Protein AF-A0A1G9MHM4-F1 (afdb_monomer_lite)

Secondary structure (DSSP, 8-state):
----S-TTSBHHHHS---GGGTTSBGGGGGGGS-TT-HHHHHHHHHHHHHTT--BHHHHHT-BHHHHHTSTTTHHHHHHHHHHHHHHHHH-GGGGG-GGGS-HHHHHHHHHHHHSTTHHHHHHHTT---

Structure (mmCIF, N/CA/C/O backbone):
data_AF-A0A1G9MHM4-F1
#
_entry.id   AF-A0A1G9MHM4-F1
#
loop_
_atom_site.group_PDB
_atom_site.id
_atom_site.type_symbol
_atom_site.label_atom_id
_atom_site.label_alt_id
_atom_site.label_comp_id
_atom_site.label_asym_id
_atom_site.label_entity_id
_atom_site.label_seq_id
_atom_site.pdbx_PDB_ins_code
_atom_site.Cartn_x
_atom_site.Cartn_y
_atom_site.Cartn_z
_atom_site.occupancy
_atom_site.B_iso_or_equiv
_atom_site.auth_seq_id
_atom_site.auth_comp_id
_atom_site.auth_asym_id
_atom_site.auth_atom_id
_atom_site.pdbx_PDB_model_num
ATOM 1 N N . MET A 1 1 ? 14.747 -13.339 -6.467 1.00 54.25 1 MET A N 1
ATOM 2 C CA . MET A 1 1 ? 13.393 -13.536 -7.012 1.00 54.25 1 MET A CA 1
ATOM 3 C C . MET A 1 1 ? 13.362 -12.866 -8.370 1.00 54.25 1 MET A C 1
ATOM 5 O O . MET A 1 1 ? 13.723 -11.698 -8.442 1.00 54.25 1 MET A O 1
ATOM 9 N N . GLU A 1 2 ? 13.060 -13.604 -9.432 1.00 63.28 2 GLU A N 1
ATOM 10 C CA . GLU A 1 2 ? 12.892 -13.027 -10.769 1.00 63.28 2 GLU A CA 1
ATOM 11 C C . GLU A 1 2 ? 11.444 -12.535 -10.890 1.00 63.28 2 GLU A C 1
ATOM 13 O O . GLU A 1 2 ? 10.515 -13.261 -10.532 1.00 63.28 2 GLU A O 1
ATOM 18 N N . ILE A 1 3 ? 11.242 -11.278 -11.291 1.00 72.25 3 ILE A N 1
ATOM 19 C CA . ILE A 1 3 ? 9.901 -10.691 -11.383 1.00 72.25 3 ILE A CA 1
ATOM 20 C C . ILE A 1 3 ? 9.273 -11.142 -12.702 1.00 72.25 3 ILE A C 1
ATOM 22 O O . ILE A 1 3 ? 9.619 -10.624 -13.760 1.00 72.25 3 ILE A O 1
ATOM 26 N N . SER A 1 4 ? 8.347 -12.098 -12.628 1.00 77.19 4 SER A N 1
ATOM 27 C CA . SER A 1 4 ? 7.637 -12.673 -13.783 1.00 77.19 4 SER A CA 1
ATOM 28 C C . SER A 1 4 ? 6.337 -11.945 -14.151 1.00 77.19 4 SER A C 1
ATOM 30 O O . SER A 1 4 ? 5.604 -12.385 -15.034 1.00 77.19 4 SER A O 1
ATOM 32 N N . LEU A 1 5 ? 6.024 -10.847 -13.462 1.00 79.75 5 LEU A N 1
ATOM 33 C CA . LEU A 1 5 ? 4.790 -10.097 -13.668 1.00 79.75 5 LEU A CA 1
ATOM 34 C C . LEU A 1 5 ? 4.828 -9.274 -14.975 1.00 79.75 5 LEU A C 1
ATOM 36 O O . LEU A 1 5 ? 5.895 -8.770 -15.345 1.00 79.75 5 LEU A O 1
ATOM 40 N N . PRO A 1 6 ? 3.680 -9.096 -15.663 1.00 83.88 6 PRO A N 1
ATOM 41 C CA . PRO A 1 6 ? 3.613 -8.341 -16.913 1.00 83.88 6 PRO A CA 1
ATOM 42 C C . PRO A 1 6 ? 4.100 -6.898 -16.748 1.00 83.88 6 PRO A C 1
ATOM 44 O O . PRO A 1 6 ? 3.761 -6.223 -15.777 1.00 83.88 6 PRO A O 1
ATOM 47 N N . HIS A 1 7 ? 4.884 -6.411 -17.714 1.00 87.50 7 HIS A N 1
ATOM 48 C CA . HIS A 1 7 ? 5.577 -5.131 -17.569 1.00 87.50 7 HIS A CA 1
ATOM 49 C C . HIS A 1 7 ? 4.640 -3.919 -17.565 1.00 87.50 7 HIS A C 1
ATOM 51 O O . HIS A 1 7 ? 4.842 -3.005 -16.766 1.00 87.50 7 HIS A O 1
ATOM 57 N N . ASP A 1 8 ? 3.625 -3.957 -18.430 1.00 92.44 8 ASP A N 1
ATOM 58 C CA . ASP A 1 8 ? 2.769 -2.819 -18.789 1.00 92.44 8 ASP A CA 1
ATOM 59 C C . ASP A 1 8 ? 1.327 -2.969 -18.277 1.00 92.44 8 ASP A C 1
ATOM 61 O O . ASP A 1 8 ? 0.422 -2.261 -18.715 1.00 92.44 8 ASP A O 1
ATOM 65 N N . ILE A 1 9 ? 1.093 -3.906 -17.354 1.00 93.88 9 ILE A N 1
ATOM 66 C CA . ILE A 1 9 ? -0.214 -4.100 -16.718 1.00 93.88 9 ILE A CA 1
ATOM 67 C C . ILE A 1 9 ? -0.169 -3.497 -15.308 1.00 93.88 9 ILE A C 1
ATOM 69 O O . ILE A 1 9 ? 0.818 -3.714 -14.597 1.00 93.88 9 ILE A O 1
ATOM 73 N N . PRO A 1 10 ? -1.218 -2.764 -14.884 1.00 96.38 10 PRO A N 1
ATOM 74 C CA . PRO A 1 10 ? -1.317 -2.260 -13.521 1.00 96.38 10 PRO A CA 1
ATOM 75 C C . PRO A 1 10 ? -1.182 -3.367 -12.473 1.00 96.38 10 PRO A C 1
ATOM 77 O O . PRO A 1 10 ? -1.747 -4.459 -12.622 1.00 96.38 10 PRO A O 1
ATOM 80 N N . LEU A 1 11 ? -0.474 -3.073 -11.381 1.00 95.94 11 LEU A N 1
ATOM 81 C CA . LEU A 1 11 ? -0.235 -4.035 -10.305 1.00 95.94 11 LEU A CA 1
ATOM 82 C C . LEU A 1 11 ? -1.527 -4.600 -9.707 1.00 95.94 11 LEU A C 1
ATOM 84 O O . LEU A 1 11 ? -1.535 -5.772 -9.337 1.00 95.94 11 LEU A O 1
ATOM 88 N N . LEU A 1 12 ? -2.618 -3.829 -9.677 1.00 95.06 12 LEU A N 1
ATOM 89 C CA . LEU A 1 12 ? -3.923 -4.269 -9.165 1.00 95.06 12 LEU A CA 1
ATOM 90 C C . LEU A 1 12 ? -4.475 -5.522 -9.849 1.00 95.06 12 LEU A C 1
ATOM 92 O O . LEU A 1 12 ? -5.259 -6.254 -9.251 1.00 95.06 12 LEU A O 1
ATOM 96 N N . VAL A 1 13 ? -4.065 -5.790 -11.093 1.00 93.94 13 VAL A N 1
ATOM 97 C CA . VAL A 1 13 ? -4.494 -6.982 -11.842 1.00 93.94 13 VAL A CA 1
ATOM 98 C C . VAL A 1 13 ? -3.756 -8.230 -11.354 1.00 93.94 13 VAL A C 1
ATOM 100 O O . VAL A 1 13 ? -4.274 -9.339 -11.448 1.00 93.94 13 VAL A O 1
ATOM 103 N N . SER A 1 14 ? -2.541 -8.054 -10.829 1.00 92.50 14 SER A N 1
ATOM 104 C CA . SER A 1 14 ? -1.659 -9.149 -10.412 1.00 92.50 14 SER A CA 1
ATOM 105 C C . SER A 1 14 ? -1.614 -9.353 -8.896 1.00 92.50 14 SER A C 1
ATOM 107 O O . SER A 1 14 ? -1.381 -10.467 -8.433 1.00 92.50 14 SER A O 1
ATOM 109 N N . ILE A 1 15 ? -1.804 -8.286 -8.116 1.00 94.12 15 ILE A N 1
ATOM 110 C CA . ILE A 1 15 ? -1.762 -8.291 -6.651 1.00 94.12 15 ILE A CA 1
ATOM 111 C C . ILE A 1 15 ? -3.017 -7.568 -6.144 1.00 94.12 15 ILE A C 1
ATOM 113 O O . ILE A 1 15 ? -2.992 -6.341 -6.007 1.00 94.12 15 ILE A O 1
ATOM 117 N N . PRO A 1 16 ? -4.112 -8.301 -5.870 1.00 90.62 16 PRO A N 1
ATOM 118 C CA . PRO A 1 16 ? -5.395 -7.709 -5.516 1.00 90.62 16 PRO A CA 1
ATOM 119 C C . PRO A 1 16 ? -5.388 -7.246 -4.054 1.00 90.62 16 PRO A C 1
ATOM 121 O O . PRO A 1 16 ? -5.844 -7.946 -3.149 1.00 90.62 16 PRO A O 1
ATOM 124 N N . VAL A 1 17 ? -4.848 -6.055 -3.799 1.00 96.56 17 VAL A N 1
ATOM 125 C CA . VAL A 1 17 ? -5.017 -5.383 -2.504 1.00 96.56 17 VAL A CA 1
ATOM 126 C C . VAL A 1 17 ? -6.460 -4.885 -2.404 1.00 96.56 17 VAL A C 1
ATOM 128 O O . VAL A 1 17 ? -6.992 -4.315 -3.358 1.00 96.56 17 VAL A O 1
ATOM 131 N N . ALA A 1 18 ? -7.107 -5.099 -1.256 1.00 96.19 18 ALA A N 1
ATOM 132 C CA . ALA A 1 18 ? -8.489 -4.675 -1.060 1.00 96.19 18 ALA A CA 1
ATOM 133 C C . ALA A 1 18 ? -8.639 -3.154 -1.240 1.00 96.19 18 ALA A C 1
ATOM 135 O O . ALA A 1 18 ? -7.815 -2.369 -0.764 1.00 96.19 18 ALA A O 1
ATOM 136 N N . LYS A 1 19 ? -9.730 -2.732 -1.895 1.00 95.88 19 LYS A N 1
ATOM 137 C CA . LYS A 1 19 ? -10.002 -1.314 -2.194 1.00 95.88 19 LYS A CA 1
ATOM 138 C C . LYS A 1 19 ? -10.074 -0.432 -0.947 1.00 95.88 19 LYS A C 1
ATOM 140 O O . LYS A 1 19 ? -9.737 0.744 -1.036 1.00 95.88 19 LYS A O 1
ATOM 145 N N . ALA A 1 20 ? -10.412 -1.012 0.207 1.00 97.25 20 ALA A N 1
ATOM 146 C CA . ALA A 1 20 ? -10.381 -0.336 1.501 1.00 97.25 20 ALA A CA 1
ATOM 147 C C . ALA A 1 20 ? -9.040 0.363 1.777 1.00 97.25 20 ALA A C 1
ATOM 149 O O . ALA A 1 20 ? -9.011 1.431 2.380 1.00 97.25 20 ALA A O 1
ATOM 150 N N . PHE A 1 21 ? -7.933 -0.212 1.294 1.00 97.69 21 PHE A N 1
ATOM 151 C CA . PHE A 1 21 ? -6.588 0.305 1.532 1.00 97.69 21 PHE A CA 1
ATOM 152 C C . PHE A 1 21 ? -6.128 1.336 0.505 1.00 97.69 21 PHE A C 1
ATOM 154 O O . PHE A 1 21 ? -5.105 1.970 0.714 1.00 97.69 21 PHE A O 1
ATOM 161 N N . TYR A 1 22 ? -6.849 1.546 -0.596 1.00 97.25 22 TYR A N 1
ATOM 162 C CA . TYR A 1 22 ? -6.449 2.478 -1.657 1.00 97.25 22 TYR A CA 1
ATOM 163 C C . TYR A 1 22 ? -6.189 3.915 -1.161 1.00 97.25 22 TYR A C 1
ATOM 165 O O . TYR A 1 22 ? -5.165 4.490 -1.550 1.00 97.25 22 TYR A O 1
ATOM 173 N N . PRO A 1 23 ? -7.020 4.495 -0.270 1.00 97.12 23 PRO A N 1
ATOM 174 C CA . PRO A 1 23 ? -6.756 5.823 0.277 1.00 97.12 23 PRO A CA 1
ATOM 175 C C . PRO A 1 23 ? -5.627 5.858 1.318 1.00 97.12 23 PRO A C 1
ATOM 177 O O . PRO A 1 23 ? -5.269 6.944 1.764 1.00 97.12 23 PRO A O 1
ATOM 180 N N . PHE A 1 24 ? -5.055 4.716 1.713 1.00 97.50 24 PHE A N 1
ATOM 181 C CA . PHE A 1 24 ? -4.028 4.683 2.749 1.00 97.50 24 PHE A CA 1
ATOM 182 C C . PHE A 1 24 ? -2.699 5.218 2.198 1.00 97.50 24 PHE A C 1
ATOM 184 O O . PHE A 1 24 ? -2.347 4.946 1.038 1.00 97.50 24 PHE A O 1
ATOM 191 N N . PRO A 1 25 ? -1.928 5.961 3.014 1.00 97.19 25 PRO A N 1
ATOM 192 C CA . PRO A 1 25 ? -0.591 6.399 2.640 1.00 97.19 25 PRO A CA 1
ATOM 193 C C . PRO A 1 25 ? 0.313 5.190 2.390 1.00 97.19 25 PRO A C 1
ATOM 195 O O . PRO A 1 25 ? 0.201 4.166 3.062 1.00 97.19 25 PRO A O 1
ATOM 198 N N . ILE A 1 26 ? 1.272 5.311 1.470 1.00 96.81 26 ILE A N 1
ATOM 199 C CA . ILE A 1 26 ? 2.183 4.204 1.130 1.00 96.81 26 ILE A CA 1
ATOM 200 C C . ILE A 1 26 ? 3.004 3.730 2.344 1.00 96.81 26 ILE A C 1
ATOM 202 O O . ILE A 1 26 ? 3.404 2.570 2.421 1.00 96.81 26 ILE A O 1
ATOM 206 N N . TYR A 1 27 ? 3.188 4.604 3.340 1.00 95.44 27 TYR A N 1
ATOM 207 C CA . TYR A 1 27 ? 3.835 4.285 4.612 1.00 95.44 27 TYR A CA 1
ATOM 208 C C . TYR A 1 27 ? 3.097 3.238 5.452 1.00 95.44 27 TYR A C 1
ATOM 210 O O . TYR A 1 27 ? 3.735 2.580 6.273 1.00 95.44 27 TYR A O 1
ATOM 218 N N . PHE A 1 28 ? 1.805 3.009 5.200 1.00 94.69 28 PHE A N 1
ATOM 219 C CA . PHE A 1 28 ? 1.044 1.902 5.784 1.00 94.69 28 PHE A CA 1
ATOM 220 C C . PHE A 1 28 ? 1.687 0.534 5.510 1.00 94.69 28 PHE A C 1
ATOM 222 O O . PHE A 1 28 ? 1.664 -0.342 6.374 1.00 94.69 28 PHE A O 1
ATOM 229 N N . LEU A 1 29 ? 2.363 0.366 4.363 1.00 94.81 29 LEU A N 1
ATOM 230 C CA . LEU A 1 29 ? 3.064 -0.877 4.022 1.00 94.81 29 LEU A CA 1
ATOM 231 C C . LEU A 1 29 ? 4.178 -1.252 5.008 1.00 94.81 29 LEU A C 1
ATOM 233 O O . LEU A 1 29 ? 4.654 -2.383 4.971 1.00 94.81 29 LEU A O 1
ATOM 237 N N . ARG A 1 30 ? 4.580 -0.358 5.921 1.00 92.38 30 ARG A N 1
ATOM 238 C CA . ARG A 1 30 ? 5.472 -0.715 7.032 1.00 92.38 30 ARG A CA 1
ATOM 239 C C . ARG A 1 30 ? 4.893 -1.803 7.932 1.00 92.38 30 ARG A C 1
ATOM 241 O O . ARG A 1 30 ? 5.672 -2.564 8.481 1.00 92.38 30 ARG A O 1
ATOM 248 N N . LEU A 1 31 ? 3.571 -1.919 8.068 1.00 91.62 31 LEU A N 1
ATOM 249 C CA . LEU A 1 31 ? 2.977 -3.015 8.848 1.00 91.62 31 LEU A CA 1
ATOM 250 C C . LEU A 1 31 ? 3.125 -4.372 8.151 1.00 91.62 31 LEU A C 1
ATOM 252 O O . LEU A 1 31 ? 3.190 -5.398 8.814 1.00 91.62 31 LEU A O 1
ATOM 256 N N . ALA A 1 32 ? 3.254 -4.372 6.824 1.00 91.94 32 ALA A N 1
ATOM 257 C CA . ALA A 1 32 ? 3.503 -5.566 6.021 1.00 91.94 32 ALA A CA 1
ATOM 258 C C . ALA A 1 32 ? 4.996 -5.954 5.954 1.00 91.94 32 ALA A C 1
ATOM 260 O O . ALA A 1 32 ? 5.367 -6.922 5.286 1.00 91.94 32 ALA A O 1
ATOM 261 N N . ALA A 1 33 ? 5.862 -5.185 6.617 1.00 86.62 33 ALA A N 1
ATOM 262 C CA . ALA A 1 33 ? 7.294 -5.408 6.659 1.00 86.62 33 ALA A CA 1
ATOM 263 C C . ALA A 1 33 ? 7.681 -6.611 7.525 1.00 86.62 33 ALA A C 1
ATOM 265 O O . ALA A 1 33 ? 7.228 -6.719 8.665 1.00 86.62 33 ALA A O 1
ATOM 266 N N . PRO A 1 34 ? 8.640 -7.443 7.090 1.00 71.88 34 PRO A N 1
ATOM 267 C CA . PRO A 1 34 ? 9.324 -8.331 8.013 1.00 71.88 34 PRO A CA 1
ATOM 268 C C . PRO A 1 34 ? 10.208 -7.499 8.961 1.00 71.88 34 PRO A C 1
ATOM 270 O O . PRO A 1 34 ? 10.986 -6.651 8.513 1.00 71.88 34 PRO A O 1
ATOM 273 N N . ALA A 1 35 ? 10.145 -7.801 10.263 1.00 61.81 35 ALA A N 1
ATOM 274 C CA . ALA A 1 35 ? 10.816 -7.076 11.351 1.00 61.81 35 ALA A CA 1
ATOM 275 C C . ALA A 1 35 ? 12.315 -6.704 11.159 1.00 61.81 35 ALA A C 1
ATOM 277 O O . ALA A 1 35 ? 12.732 -5.695 11.722 1.00 61.81 35 ALA A O 1
ATOM 278 N N . PRO A 1 36 ? 13.169 -7.431 10.401 1.00 59.97 36 PRO A N 1
ATOM 279 C CA . PRO A 1 36 ? 14.570 -7.022 10.237 1.00 59.97 36 PRO A CA 1
ATOM 280 C C . PRO A 1 36 ? 14.850 -5.946 9.160 1.00 59.97 36 PRO A C 1
ATOM 282 O O . PRO A 1 36 ? 16.015 -5.582 8.986 1.00 59.97 36 PRO A O 1
ATOM 285 N N . TYR A 1 37 ? 13.858 -5.421 8.422 1.00 65.69 37 TYR A N 1
ATOM 286 C CA . TYR A 1 37 ? 14.112 -4.610 7.207 1.00 65.69 37 TYR A CA 1
ATOM 287 C C . TYR A 1 37 ? 13.786 -3.102 7.280 1.00 65.69 37 TYR A C 1
ATOM 289 O O . TYR A 1 37 ? 13.812 -2.420 6.248 1.00 65.69 37 TYR A O 1
ATOM 297 N N . ASP A 1 38 ? 13.557 -2.533 8.465 1.00 71.31 38 ASP A N 1
ATOM 298 C CA . ASP A 1 38 ? 13.018 -1.168 8.642 1.00 71.31 38 ASP A CA 1
ATOM 299 C C . ASP A 1 38 ? 13.747 -0.046 7.882 1.00 71.31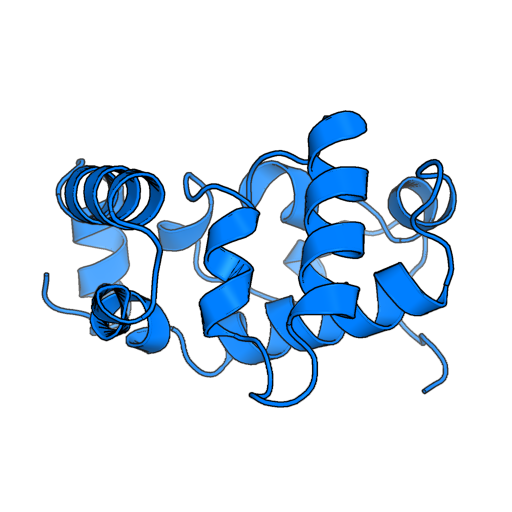 38 ASP A C 1
ATOM 301 O O . ASP A 1 38 ? 13.114 0.843 7.295 1.00 71.31 38 ASP A O 1
ATOM 305 N N . LYS A 1 39 ? 15.088 -0.061 7.853 1.00 76.44 39 LYS A N 1
ATOM 306 C CA . LYS A 1 39 ? 15.875 0.975 7.151 1.00 76.44 39 LYS A CA 1
ATOM 307 C C . LYS A 1 39 ? 15.729 0.878 5.633 1.00 76.44 39 LYS A C 1
ATOM 309 O O . LYS A 1 39 ? 15.588 1.902 4.963 1.00 76.44 39 LYS A O 1
ATOM 314 N N . SER A 1 40 ? 15.746 -0.340 5.095 1.00 83.19 40 SER A N 1
ATOM 315 C CA . SER A 1 40 ? 15.584 -0.586 3.659 1.00 83.19 40 SER A CA 1
ATOM 316 C C . SER A 1 40 ? 14.181 -0.203 3.201 1.00 83.19 40 SER A C 1
ATOM 318 O O . SER A 1 40 ? 14.037 0.492 2.198 1.00 83.19 40 SER A O 1
ATOM 320 N N . ILE A 1 41 ? 13.162 -0.564 3.982 1.00 90.62 41 ILE A N 1
ATOM 321 C CA . ILE A 1 41 ? 11.766 -0.221 3.696 1.00 90.62 41 ILE A CA 1
ATOM 322 C C . ILE A 1 41 ? 11.561 1.290 3.729 1.00 90.62 41 ILE A C 1
ATOM 324 O O . ILE A 1 41 ? 10.992 1.843 2.795 1.00 90.62 41 ILE A O 1
ATOM 328 N N . SER A 1 42 ? 12.103 1.983 4.735 1.00 91.12 42 SER A N 1
ATOM 329 C CA . SER A 1 42 ? 12.008 3.448 4.814 1.00 91.12 42 SER A CA 1
ATOM 330 C C . SER A 1 42 ? 12.513 4.128 3.544 1.00 91.12 42 SER A C 1
ATOM 332 O O . SER A 1 42 ? 11.843 4.997 2.996 1.00 91.12 42 SER A O 1
ATOM 334 N N . ARG A 1 43 ? 13.673 3.698 3.034 1.00 92.12 43 ARG A N 1
ATOM 335 C CA . ARG A 1 43 ? 14.246 4.250 1.802 1.00 92.12 43 ARG A CA 1
ATOM 336 C C . ARG A 1 43 ? 13.347 4.011 0.585 1.00 92.12 43 ARG A C 1
ATOM 338 O O . ARG A 1 43 ? 13.226 4.895 -0.257 1.00 92.12 43 ARG A O 1
ATOM 345 N N . ILE A 1 44 ? 12.739 2.833 0.495 1.00 93.75 44 ILE A N 1
ATOM 346 C CA . ILE A 1 44 ? 11.866 2.446 -0.620 1.00 93.75 44 ILE A CA 1
ATOM 347 C C . ILE A 1 44 ? 10.579 3.268 -0.603 1.00 93.75 44 ILE A C 1
ATOM 349 O O . ILE A 1 44 ? 10.217 3.856 -1.620 1.00 93.75 44 ILE A O 1
ATOM 353 N N . LEU A 1 45 ? 9.926 3.365 0.555 1.00 95.00 45 LEU A N 1
ATOM 354 C CA . LEU A 1 45 ? 8.681 4.117 0.708 1.00 95.00 45 LEU A CA 1
ATOM 355 C C . LEU A 1 45 ? 8.903 5.621 0.496 1.00 95.00 45 LEU A C 1
ATOM 357 O O . LEU A 1 45 ? 8.103 6.257 -0.184 1.00 95.00 45 LEU A O 1
ATOM 361 N N . ASN A 1 46 ? 10.027 6.167 0.976 1.00 95.62 46 ASN A N 1
ATOM 362 C CA . ASN A 1 46 ? 10.408 7.555 0.698 1.00 95.62 46 ASN A CA 1
ATOM 363 C C . ASN A 1 46 ? 10.617 7.784 -0.805 1.00 95.62 46 ASN A C 1
ATOM 365 O O . ASN A 1 46 ? 10.070 8.732 -1.357 1.00 95.62 46 ASN A O 1
ATOM 369 N N . SER A 1 47 ? 11.347 6.890 -1.484 1.00 96.12 47 SER A N 1
ATOM 370 C CA . SER A 1 47 ? 11.569 6.978 -2.933 1.00 96.12 47 SER A CA 1
ATOM 371 C C . SER A 1 47 ? 10.253 6.944 -3.715 1.00 96.12 47 SER A C 1
ATOM 373 O O . SER A 1 47 ? 10.068 7.756 -4.617 1.00 96.12 47 SER A O 1
ATOM 375 N N . LEU A 1 48 ? 9.303 6.079 -3.352 1.00 97.19 48 LEU A N 1
ATOM 376 C CA . LEU A 1 48 ? 7.970 6.064 -3.966 1.00 97.19 48 LEU A CA 1
ATOM 377 C C . LEU A 1 48 ? 7.223 7.380 -3.734 1.00 97.19 48 LEU A C 1
ATOM 379 O O . LEU A 1 48 ? 6.738 7.994 -4.687 1.00 97.19 48 LEU A O 1
ATOM 383 N N . ASN A 1 49 ? 7.174 7.839 -2.483 1.00 97.00 49 ASN A N 1
ATOM 384 C CA . ASN A 1 49 ? 6.478 9.062 -2.105 1.00 97.00 49 ASN A CA 1
ATOM 385 C C . ASN A 1 49 ? 7.039 10.302 -2.828 1.00 97.00 49 ASN A C 1
ATOM 387 O O . ASN A 1 49 ? 6.274 11.092 -3.377 1.00 97.00 49 ASN A O 1
ATOM 391 N N . GLU A 1 50 ? 8.367 10.434 -2.904 1.00 96.88 50 GLU A N 1
ATOM 392 C CA . GLU A 1 50 ? 9.069 11.504 -3.634 1.00 96.88 50 GLU A CA 1
ATOM 393 C C . GLU A 1 50 ? 8.783 11.494 -5.145 1.00 96.88 50 GLU A C 1
ATOM 395 O O . GLU A 1 50 ? 8.908 12.523 -5.805 1.00 96.88 50 GLU A O 1
ATOM 400 N N . ASN A 1 51 ? 8.386 10.346 -5.701 1.00 96.88 51 ASN A N 1
ATOM 401 C CA . ASN A 1 51 ? 8.068 10.174 -7.120 1.00 96.88 51 ASN A CA 1
ATOM 402 C C . ASN A 1 51 ? 6.553 10.065 -7.368 1.00 96.88 51 ASN A C 1
ATOM 404 O O . ASN A 1 51 ? 6.123 9.437 -8.331 1.00 96.88 51 ASN A O 1
ATOM 408 N N . ASN A 1 52 ? 5.746 10.708 -6.519 1.00 96.12 52 ASN A N 1
ATOM 409 C CA . ASN A 1 52 ? 4.286 10.806 -6.606 1.00 96.12 52 ASN A CA 1
ATOM 410 C C . ASN A 1 52 ? 3.495 9.526 -6.315 1.00 96.12 52 ASN A C 1
ATOM 412 O O . ASN A 1 52 ? 2.271 9.577 -6.399 1.00 96.12 52 ASN A O 1
ATOM 416 N N . TYR A 1 53 ? 4.117 8.433 -5.873 1.00 97.50 53 TYR A N 1
ATOM 417 C CA . TYR A 1 53 ? 3.439 7.194 -5.466 1.00 97.50 53 TYR A CA 1
ATOM 418 C C . TYR A 1 53 ? 3.128 7.183 -3.960 1.00 97.50 53 TYR A C 1
ATOM 420 O O . TYR A 1 53 ? 3.505 6.275 -3.224 1.00 97.50 53 TYR A O 1
ATOM 428 N N . SER A 1 54 ? 2.471 8.243 -3.487 1.00 96.94 54 SER A N 1
ATOM 429 C CA . SER A 1 54 ? 2.258 8.527 -2.059 1.00 96.94 54 SER A CA 1
ATOM 430 C C . SER A 1 54 ? 1.173 7.681 -1.377 1.00 96.94 54 SER A C 1
ATOM 432 O O . SER A 1 54 ? 1.097 7.677 -0.152 1.00 96.94 54 SER A O 1
ATOM 434 N N . SER A 1 55 ? 0.327 6.977 -2.134 1.00 97.94 55 SER A N 1
ATOM 435 C CA . SER A 1 55 ? -0.768 6.144 -1.616 1.00 97.94 55 SER A CA 1
ATOM 436 C C . SER A 1 55 ? -0.791 4.762 -2.264 1.00 97.94 55 SER A C 1
ATOM 438 O O . SER A 1 55 ? -0.214 4.557 -3.338 1.00 97.94 55 SER A O 1
ATOM 440 N N . ILE A 1 56 ? -1.491 3.822 -1.623 1.00 98.19 56 ILE A N 1
ATOM 441 C CA . ILE A 1 56 ? -1.694 2.466 -2.151 1.00 98.19 56 ILE A CA 1
ATOM 442 C C . ILE A 1 56 ? -2.386 2.505 -3.514 1.00 98.19 56 ILE A C 1
ATOM 444 O O . ILE A 1 56 ? -1.946 1.802 -4.418 1.00 98.19 56 ILE A O 1
ATOM 448 N N . ASP A 1 57 ? -3.402 3.356 -3.692 1.00 98.00 57 ASP A N 1
ATOM 449 C CA . ASP A 1 57 ? -4.099 3.537 -4.973 1.00 98.00 57 ASP A CA 1
ATOM 450 C C . ASP A 1 57 ? -3.128 3.845 -6.119 1.00 98.00 57 ASP A C 1
ATOM 452 O O . ASP A 1 57 ? -3.108 3.163 -7.144 1.00 98.00 57 ASP A O 1
ATOM 456 N N . LYS A 1 58 ? -2.247 4.832 -5.927 1.00 98.00 58 LYS A N 1
ATOM 457 C CA . LYS A 1 58 ? -1.297 5.237 -6.968 1.00 98.00 58 LYS A CA 1
ATOM 458 C C . LYS A 1 58 ? -0.321 4.123 -7.323 1.00 98.00 58 LYS A C 1
ATOM 460 O O . LYS A 1 58 ? 0.031 3.971 -8.486 1.00 98.00 58 LYS A O 1
ATOM 465 N N . VAL A 1 59 ? 0.113 3.343 -6.335 1.00 97.56 59 VAL A N 1
ATOM 466 C CA . VAL A 1 59 ? 0.993 2.191 -6.569 1.00 97.56 59 VAL A CA 1
ATOM 467 C C . VAL A 1 59 ? 0.254 1.046 -7.261 1.00 97.56 59 VAL A C 1
ATOM 469 O O . VAL A 1 59 ? 0.797 0.438 -8.176 1.00 97.56 59 VAL A O 1
ATOM 472 N N . GLN A 1 60 ? -0.979 0.752 -6.854 1.00 97.31 60 GLN A N 1
ATOM 473 C CA . GLN A 1 60 ? -1.808 -0.309 -7.432 1.00 97.31 60 GLN A CA 1
ATOM 474 C C . GLN A 1 60 ? -2.143 -0.046 -8.907 1.00 97.31 60 GLN A C 1
ATOM 476 O O . GLN A 1 60 ? -2.198 -0.985 -9.702 1.00 97.31 60 GLN A O 1
ATOM 481 N N . ASN A 1 61 ? -2.308 1.222 -9.285 1.00 97.50 61 ASN A N 1
ATOM 482 C CA . ASN A 1 61 ? -2.524 1.629 -10.673 1.00 97.50 61 ASN A CA 1
ATOM 483 C C . ASN A 1 61 ? -1.229 1.747 -11.496 1.00 97.50 61 ASN A C 1
ATOM 485 O O . ASN A 1 61 ? -1.305 1.884 -12.715 1.00 97.50 61 ASN A O 1
ATOM 489 N N . ALA A 1 62 ? -0.056 1.674 -10.863 1.00 96.94 62 ALA A N 1
ATOM 490 C CA . ALA A 1 62 ? 1.221 1.712 -11.560 1.00 96.94 62 ALA A CA 1
ATOM 491 C C . ALA A 1 62 ? 1.540 0.369 -12.223 1.00 96.94 62 ALA A C 1
ATOM 493 O O . ALA A 1 62 ? 1.164 -0.705 -11.745 1.00 96.94 62 ALA A O 1
ATOM 494 N N . THR A 1 63 ? 2.307 0.435 -13.299 1.00 96.12 63 THR A N 1
ATOM 495 C CA . THR A 1 63 ? 2.908 -0.715 -13.973 1.00 96.12 63 THR A CA 1
ATOM 496 C C . THR A 1 63 ? 4.318 -0.981 -13.444 1.00 96.12 63 THR A C 1
ATOM 498 O O . THR A 1 63 ? 4.996 -0.103 -12.896 1.00 96.12 63 THR A O 1
ATOM 501 N N . ILE A 1 64 ? 4.832 -2.190 -13.669 1.00 94.25 64 ILE A N 1
ATOM 502 C CA . ILE A 1 64 ? 6.237 -2.508 -13.365 1.00 94.25 64 ILE A CA 1
ATOM 503 C C . ILE A 1 64 ? 7.190 -1.626 -14.183 1.00 94.25 64 ILE A C 1
ATOM 505 O O . ILE A 1 64 ? 8.261 -1.257 -13.698 1.00 94.25 64 ILE A O 1
ATOM 509 N N . GLY A 1 65 ? 6.800 -1.259 -15.407 1.00 93.50 65 GLY A N 1
ATOM 510 C CA . GLY A 1 65 ? 7.5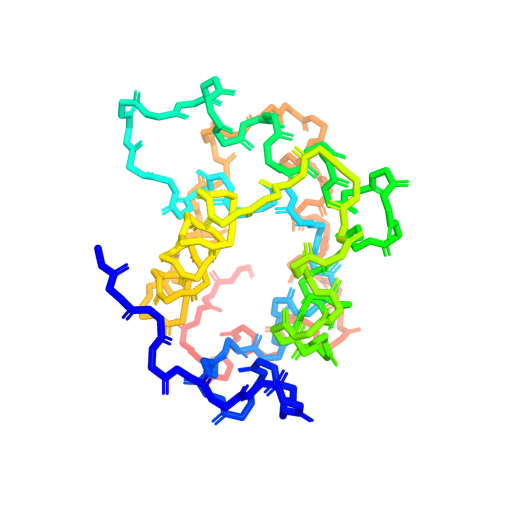21 -0.321 -16.273 1.00 93.50 65 GLY A CA 1
ATOM 511 C C . GLY A 1 65 ? 7.716 1.046 -15.675 1.00 93.50 65 GLY A C 1
ATOM 512 O O . GLY A 1 65 ? 8.812 1.608 -15.756 1.00 93.50 65 GLY A O 1
ATOM 513 N N . GLU A 1 66 ? 6.678 1.591 -15.070 1.00 95.38 66 GLU A N 1
ATOM 514 C CA . GLU A 1 66 ? 6.756 2.888 -14.411 1.00 95.38 66 GLU A CA 1
ATOM 515 C C . GLU A 1 66 ? 7.590 2.798 -13.135 1.00 95.38 66 GLU A C 1
ATOM 517 O O . GLU A 1 66 ? 8.515 3.591 -12.952 1.00 95.38 66 GLU A O 1
ATOM 522 N N . LEU A 1 67 ? 7.355 1.774 -12.311 1.00 95.00 67 LEU A N 1
ATOM 523 C CA . LEU A 1 67 ? 8.058 1.597 -11.040 1.00 95.00 67 LEU A CA 1
ATOM 524 C C . LEU A 1 67 ? 9.564 1.357 -11.220 1.00 95.00 67 LEU A C 1
ATOM 526 O O . LEU A 1 67 ? 10.365 1.925 -10.482 1.00 95.00 67 LEU A O 1
ATOM 530 N N . ARG A 1 68 ? 9.995 0.603 -12.242 1.00 92.00 68 ARG A N 1
ATOM 531 C CA . ARG A 1 68 ? 11.431 0.427 -12.551 1.00 92.00 68 ARG A CA 1
ATOM 532 C C . ARG A 1 68 ? 12.139 1.733 -12.914 1.00 92.00 68 ARG A C 1
ATOM 534 O O . ARG A 1 68 ? 13.346 1.847 -12.706 1.00 92.00 68 ARG A O 1
ATOM 541 N N . ARG A 1 69 ? 11.403 2.708 -13.454 1.00 91.12 69 ARG A N 1
ATOM 542 C CA . ARG A 1 69 ? 11.927 4.023 -13.853 1.0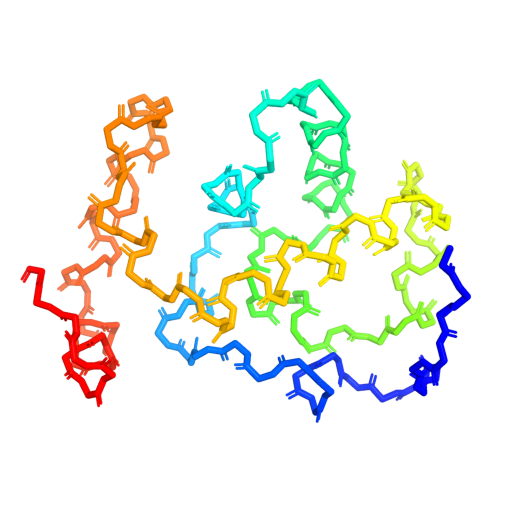0 91.12 69 ARG A CA 1
ATOM 543 C C . ARG A 1 69 ? 11.924 5.041 -12.709 1.00 91.12 69 ARG A C 1
ATOM 545 O O . ARG A 1 69 ? 12.455 6.137 -12.880 1.00 91.12 69 ARG A O 1
ATOM 552 N N . VAL A 1 70 ? 11.384 4.684 -11.541 1.00 93.88 70 VAL A N 1
ATOM 553 C CA . VAL A 1 70 ? 11.386 5.539 -10.350 1.00 93.88 70 VAL A CA 1
ATOM 554 C C . VAL A 1 70 ? 12.814 5.780 -9.867 1.00 93.88 70 VAL A C 1
ATOM 556 O O . VAL A 1 70 ? 13.601 4.855 -9.627 1.00 93.88 70 VAL A O 1
ATOM 559 N N . ARG A 1 71 ? 13.149 7.057 -9.681 1.00 90.38 71 ARG A N 1
ATOM 560 C CA . ARG A 1 71 ? 14.464 7.468 -9.195 1.00 90.38 71 ARG A CA 1
ATOM 561 C C . ARG A 1 71 ? 14.698 6.920 -7.785 1.00 90.38 71 ARG A C 1
ATOM 563 O O . ARG A 1 71 ? 13.875 7.116 -6.899 1.00 90.38 71 ARG A O 1
ATOM 570 N N . ASN A 1 72 ? 15.866 6.314 -7.565 1.00 87.69 72 ASN A N 1
ATOM 571 C CA . ASN A 1 72 ? 16.311 5.741 -6.283 1.00 87.69 72 ASN A CA 1
ATOM 572 C C . ASN A 1 72 ? 15.534 4.503 -5.782 1.00 87.69 72 ASN A C 1
ATOM 574 O O . ASN A 1 72 ? 15.777 4.077 -4.650 1.00 87.69 72 ASN A O 1
ATOM 578 N N . PHE A 1 73 ? 14.685 3.898 -6.619 1.00 88.62 73 PHE A N 1
ATOM 579 C CA . PHE A 1 73 ? 13.891 2.711 -6.284 1.00 88.62 73 PHE A CA 1
ATOM 580 C C . PHE A 1 73 ? 14.569 1.414 -6.756 1.00 88.62 73 PHE A C 1
ATOM 582 O O . PHE A 1 73 ? 14.956 0.572 -5.941 1.00 88.62 73 PHE A O 1
ATOM 589 N N . GLY A 1 74 ? 14.812 1.305 -8.070 1.00 86.69 74 GLY A N 1
ATOM 590 C CA . GLY A 1 74 ? 15.512 0.182 -8.707 1.00 86.69 74 GLY A CA 1
ATOM 591 C C . GLY A 1 74 ? 14.840 -1.188 -8.518 1.00 86.69 74 GLY A C 1
ATOM 592 O O . GLY A 1 74 ? 13.779 -1.313 -7.912 1.00 86.69 74 GLY A O 1
ATOM 593 N N . GLU A 1 75 ? 15.486 -2.250 -9.012 1.00 89.81 75 GLU A N 1
ATOM 594 C CA . GLU A 1 75 ? 14.913 -3.610 -8.990 1.00 89.81 75 GLU A CA 1
ATOM 595 C C . GLU A 1 75 ? 14.715 -4.150 -7.566 1.00 89.81 75 GLU A C 1
ATOM 597 O O . GLU A 1 75 ? 13.720 -4.803 -7.269 1.00 89.81 75 GLU A O 1
ATOM 602 N N . LYS A 1 76 ? 15.638 -3.840 -6.646 1.00 88.19 76 LYS A N 1
ATOM 603 C CA . LYS A 1 76 ? 15.515 -4.260 -5.240 1.00 88.19 76 LYS A CA 1
ATOM 604 C C . LYS A 1 76 ? 14.320 -3.604 -4.548 1.00 88.19 76 LYS A C 1
ATOM 606 O O . LYS A 1 76 ? 13.634 -4.273 -3.783 1.00 88.19 76 LYS A O 1
ATOM 611 N N . GLY A 1 77 ? 14.081 -2.315 -4.812 1.00 91.38 77 GLY A N 1
ATOM 612 C CA . GLY A 1 77 ? 12.911 -1.611 -4.293 1.00 91.38 77 GLY A CA 1
ATOM 613 C C . GLY A 1 77 ? 11.619 -2.215 -4.826 1.00 91.38 77 GLY A C 1
ATOM 614 O O . GLY A 1 77 ? 10.687 -2.423 -4.055 1.00 91.38 77 GLY A O 1
ATOM 615 N N . LEU A 1 78 ? 11.609 -2.588 -6.109 1.00 93.69 78 LEU A N 1
ATOM 616 C CA . LEU A 1 78 ? 10.472 -3.253 -6.732 1.00 93.69 78 LEU A CA 1
ATOM 617 C C . LEU A 1 78 ? 10.169 -4.605 -6.085 1.00 93.69 78 LEU A C 1
ATOM 619 O O . LEU A 1 78 ? 9.031 -4.828 -5.694 1.00 93.69 78 LEU A O 1
ATOM 623 N N . VAL A 1 79 ? 11.169 -5.477 -5.924 1.00 92.06 79 VAL A N 1
ATOM 624 C CA . VAL A 1 79 ? 10.985 -6.787 -5.270 1.00 92.06 79 VAL A CA 1
ATOM 625 C C . VAL A 1 79 ? 10.349 -6.625 -3.890 1.00 92.06 79 VAL A C 1
ATOM 627 O O . VAL A 1 79 ? 9.325 -7.243 -3.615 1.00 92.06 79 VAL A O 1
ATOM 630 N N . ILE A 1 80 ? 10.906 -5.738 -3.062 1.00 92.12 80 ILE A N 1
ATOM 631 C CA . ILE A 1 80 ? 10.396 -5.499 -1.709 1.00 92.12 80 ILE A CA 1
ATOM 632 C C . ILE A 1 80 ? 8.983 -4.913 -1.756 1.00 92.12 80 ILE A C 1
ATOM 634 O O . ILE A 1 80 ? 8.121 -5.357 -1.009 1.00 92.12 80 ILE A O 1
ATOM 638 N N . LEU A 1 81 ? 8.700 -3.954 -2.642 1.00 95.12 81 LEU A N 1
ATOM 639 C CA . LEU A 1 81 ? 7.349 -3.407 -2.784 1.00 95.12 81 LEU A CA 1
ATOM 640 C C . LEU A 1 81 ? 6.328 -4.500 -3.123 1.00 95.12 81 LEU A C 1
ATOM 642 O O . LEU A 1 81 ? 5.253 -4.535 -2.526 1.00 95.12 81 LEU A O 1
ATOM 646 N N . LEU A 1 82 ? 6.656 -5.388 -4.065 1.00 94.75 82 LEU A N 1
ATOM 647 C CA . LEU A 1 82 ? 5.772 -6.489 -4.443 1.00 94.75 82 LEU A CA 1
ATOM 648 C C . LEU A 1 82 ? 5.532 -7.437 -3.263 1.00 94.75 82 LEU A C 1
ATOM 650 O O . LEU A 1 82 ? 4.395 -7.853 -3.058 1.00 94.75 82 LEU A O 1
ATOM 654 N N . GLU A 1 83 ? 6.559 -7.732 -2.465 1.00 93.31 83 GLU A N 1
ATOM 655 C CA . GLU A 1 83 ? 6.422 -8.524 -1.237 1.00 93.31 83 GLU A CA 1
ATOM 656 C C . GLU A 1 83 ? 5.498 -7.837 -0.219 1.00 93.31 83 GLU A C 1
ATOM 658 O O . GLU A 1 83 ? 4.573 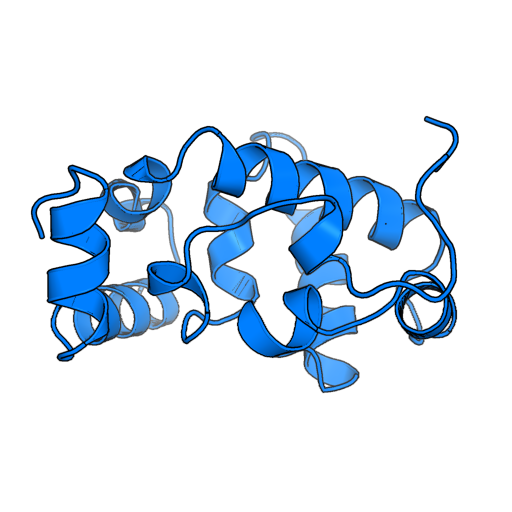-8.470 0.284 1.00 93.31 83 GLU A O 1
ATOM 663 N N . LEU A 1 84 ? 5.674 -6.534 0.031 1.00 95.38 84 LEU A N 1
ATOM 664 C CA . LEU A 1 84 ? 4.822 -5.774 0.956 1.00 95.38 84 LEU A CA 1
ATOM 665 C C . LEU A 1 84 ? 3.352 -5.759 0.504 1.00 95.38 84 LEU A C 1
ATOM 667 O O . LEU A 1 84 ? 2.451 -5.975 1.314 1.00 95.38 84 LEU A O 1
ATOM 671 N N . LEU A 1 85 ? 3.098 -5.543 -0.791 1.00 96.56 85 LEU A N 1
ATOM 672 C CA . LEU A 1 85 ? 1.743 -5.562 -1.353 1.00 96.56 85 LEU A CA 1
ATOM 673 C C . LEU A 1 85 ? 1.117 -6.961 -1.292 1.00 96.56 85 LEU A C 1
ATOM 675 O O . LEU A 1 85 ? -0.073 -7.084 -1.007 1.00 96.56 85 LEU A O 1
ATOM 679 N N . GLN A 1 86 ? 1.897 -8.016 -1.540 1.00 95.75 86 GLN A N 1
ATOM 680 C CA . GLN A 1 86 ? 1.424 -9.399 -1.416 1.00 95.75 86 GLN A CA 1
ATOM 681 C C . GLN A 1 86 ? 1.084 -9.753 0.029 1.00 95.75 86 GLN A C 1
ATOM 683 O O . GLN A 1 86 ? 0.064 -10.400 0.265 1.00 95.75 86 GLN A O 1
ATOM 688 N N . THR A 1 87 ? 1.906 -9.326 0.988 1.00 95.56 87 THR A N 1
ATOM 689 C CA . THR A 1 87 ? 1.618 -9.506 2.412 1.00 95.56 87 THR A CA 1
ATOM 690 C C . THR A 1 87 ? 0.327 -8.789 2.784 1.00 95.56 87 THR A C 1
ATOM 692 O O . THR A 1 87 ? -0.567 -9.436 3.317 1.00 95.56 87 THR A O 1
ATOM 695 N N . LEU A 1 88 ? 0.159 -7.514 2.411 1.00 96.38 88 LEU A N 1
ATOM 696 C CA . LEU A 1 88 ? -1.081 -6.777 2.681 1.00 96.38 88 LEU A CA 1
ATOM 697 C C . LEU A 1 88 ? -2.313 -7.418 2.016 1.00 96.38 88 LEU A C 1
ATOM 699 O O . LEU A 1 88 ? -3.382 -7.472 2.613 1.00 96.38 88 LEU A O 1
ATOM 703 N N . SER A 1 89 ? -2.175 -7.923 0.788 1.00 95.88 89 SER A N 1
ATOM 704 C CA . SER A 1 89 ? -3.258 -8.622 0.080 1.00 95.88 89 SER A CA 1
ATOM 705 C C . SER A 1 89 ? -3.692 -9.909 0.797 1.00 95.88 89 SER A C 1
ATOM 707 O O . SER A 1 89 ? -4.867 -10.266 0.751 1.00 95.88 89 SER A O 1
ATOM 709 N N . ARG A 1 90 ? -2.763 -10.598 1.473 1.00 95.81 90 ARG A N 1
ATOM 710 C CA . ARG A 1 90 ? -3.018 -11.858 2.193 1.00 95.81 90 ARG A CA 1
ATOM 711 C C . ARG A 1 90 ? -3.380 -11.672 3.665 1.00 95.81 90 ARG A C 1
ATOM 713 O O . ARG A 1 90 ? -3.997 -12.571 4.222 1.00 95.81 90 ARG A O 1
ATOM 720 N N . GLN A 1 91 ? -2.952 -10.568 4.271 1.00 95.62 91 GLN A N 1
ATOM 721 C CA . GLN A 1 91 ? -3.112 -10.254 5.693 1.00 95.62 91 GLN A CA 1
ATOM 722 C C . GLN A 1 91 ? -3.685 -8.837 5.852 1.00 95.62 91 GLN A C 1
ATOM 724 O O . GLN A 1 91 ? -2.992 -7.919 6.307 1.00 95.62 91 GLN A O 1
ATOM 729 N N . PRO A 1 92 ? -4.930 -8.597 5.408 1.00 95.06 92 PRO A N 1
ATOM 730 C CA . PRO A 1 92 ? -5.553 -7.282 5.513 1.00 95.06 92 PRO A CA 1
ATOM 731 C C . PRO A 1 92 ? -5.761 -6.839 6.978 1.00 95.06 92 PRO A C 1
ATOM 733 O O . PRO A 1 92 ? -5.814 -5.638 7.251 1.00 95.06 92 PRO A O 1
ATOM 736 N N . GLU A 1 93 ? -5.809 -7.776 7.930 1.00 95.50 93 GLU A N 1
ATOM 737 C CA . GLU A 1 93 ? -5.929 -7.544 9.376 1.00 95.50 93 GLU A CA 1
ATOM 738 C C . GLU A 1 93 ? -4.769 -6.743 9.981 1.00 95.50 93 GLU A C 1
ATOM 740 O O . GLU A 1 93 ? -4.932 -6.160 11.052 1.00 95.50 93 GLU A O 1
ATOM 745 N N . LEU A 1 94 ? -3.638 -6.617 9.273 1.00 93.50 94 LEU A N 1
ATOM 746 C CA . LEU A 1 94 ? -2.525 -5.746 9.666 1.00 93.50 94 LEU A CA 1
ATOM 747 C C . LEU A 1 94 ? -2.972 -4.304 9.931 1.00 93.50 94 LEU A C 1
ATOM 749 O O . LEU A 1 94 ? -2.345 -3.598 10.715 1.00 93.50 94 LEU A O 1
ATOM 753 N N . VAL A 1 95 ? -4.078 -3.862 9.328 1.00 93.50 95 VAL A N 1
ATOM 754 C CA . VAL A 1 95 ? -4.688 -2.552 9.595 1.00 93.50 95 VAL A CA 1
ATOM 755 C C . VAL A 1 95 ? -5.114 -2.338 11.053 1.00 93.50 95 VAL A C 1
ATOM 757 O O . VAL A 1 95 ? -5.331 -1.200 11.465 1.00 93.50 95 VAL A O 1
ATOM 760 N N . LEU A 1 96 ? -5.219 -3.404 11.844 1.00 92.88 96 LEU A N 1
ATOM 761 C CA . LEU A 1 96 ? -5.519 -3.350 13.274 1.00 92.88 96 LEU A CA 1
ATOM 762 C C . LEU A 1 96 ? -4.258 -3.153 14.133 1.00 92.88 96 LEU A C 1
ATOM 764 O O . LEU A 1 96 ? -4.363 -2.778 15.295 1.00 92.88 96 LEU A O 1
ATOM 768 N N . GLU A 1 97 ? -3.061 -3.352 13.576 1.00 92.56 97 GLU A N 1
ATOM 769 C CA . GLU A 1 97 ? -1.788 -3.323 14.310 1.00 92.56 97 GLU A CA 1
ATOM 770 C C . GLU A 1 97 ? -1.108 -1.936 14.309 1.00 92.56 97 GLU A C 1
ATOM 772 O O . GLU A 1 97 ? 0.122 -1.818 14.357 1.00 92.56 97 GLU A O 1
ATOM 777 N N . THR A 1 98 ? -1.896 -0.858 14.259 1.00 88.88 98 THR A N 1
ATOM 778 C CA . THR A 1 98 ? -1.401 0.530 14.137 1.00 88.88 98 THR A CA 1
ATOM 779 C C . THR A 1 98 ? -0.564 1.005 15.330 1.00 88.88 98 THR A C 1
ATOM 781 O O . THR A 1 98 ? 0.166 1.988 15.209 1.00 88.88 98 THR A O 1
ATOM 784 N N . ASP A 1 99 ? -0.594 0.293 16.462 1.00 87.62 99 ASP A N 1
ATOM 785 C CA . ASP A 1 99 ? 0.231 0.570 17.647 1.00 87.62 99 ASP A CA 1
ATOM 786 C C . ASP A 1 99 ? 1.742 0.535 17.368 1.00 87.62 99 ASP A C 1
ATOM 788 O O . ASP A 1 99 ? 2.520 1.136 18.108 1.00 87.62 99 ASP A O 1
ATOM 792 N N . LYS A 1 100 ? 2.165 -0.149 16.298 1.00 84.50 100 LYS A N 1
ATOM 793 C CA . LYS A 1 100 ? 3.571 -0.253 15.875 1.00 84.50 100 LYS A CA 1
ATOM 794 C C . LYS A 1 100 ? 4.052 0.947 15.050 1.00 84.50 100 LYS A C 1
ATOM 796 O O . LYS A 1 100 ? 5.231 1.011 14.701 1.00 84.50 100 LYS A O 1
ATOM 801 N N . LEU A 1 101 ? 3.154 1.862 14.691 1.00 87.94 101 LEU A N 1
ATOM 802 C CA . LEU A 1 101 ? 3.457 3.014 13.845 1.00 87.94 101 LEU A CA 1
ATOM 803 C C . LEU A 1 101 ? 3.824 4.244 14.667 1.00 87.94 101 LEU A C 1
ATOM 805 O O . LEU A 1 101 ? 3.500 4.357 15.850 1.00 87.94 101 LEU A O 1
ATOM 809 N N . ASP A 1 102 ? 4.480 5.201 14.013 1.00 90.44 102 ASP A N 1
ATOM 810 C CA . ASP A 1 102 ? 4.676 6.511 14.614 1.00 90.44 102 ASP A CA 1
ATOM 811 C C . ASP A 1 102 ? 3.319 7.196 14.889 1.00 90.44 102 ASP A C 1
ATOM 813 O O . ASP A 1 102 ? 2.340 6.949 14.175 1.00 90.44 102 ASP A O 1
ATOM 817 N N . PRO A 1 103 ? 3.230 8.069 15.911 1.00 93.31 103 PRO A N 1
ATOM 818 C CA . PRO A 1 103 ? 1.954 8.644 16.333 1.00 93.31 103 PRO A CA 1
ATOM 819 C C . PRO A 1 103 ? 1.211 9.414 15.237 1.00 93.31 103 PRO A C 1
ATOM 821 O O . PRO A 1 103 ? -0.019 9.410 15.223 1.00 93.31 103 PRO A O 1
ATOM 824 N N . SER A 1 104 ? 1.940 10.069 14.327 1.00 93.00 104 SER A N 1
ATOM 825 C CA . SER A 1 104 ? 1.334 10.858 13.253 1.00 93.00 104 SER A CA 1
ATOM 826 C C . SER A 1 104 ? 0.664 9.947 12.234 1.00 93.00 104 SER A C 1
ATOM 828 O O . SER A 1 104 ? -0.515 10.126 11.931 1.00 93.00 104 SER A O 1
ATOM 830 N N . LEU A 1 105 ? 1.398 8.947 11.744 1.00 92.56 105 LEU A N 1
ATOM 831 C CA . LEU A 1 105 ? 0.867 7.978 10.795 1.00 92.56 105 LEU A CA 1
ATOM 832 C C . LEU A 1 105 ? -0.269 7.167 11.422 1.00 92.56 105 LEU A C 1
ATOM 834 O O . LEU A 1 105 ? -1.302 6.970 10.790 1.00 92.56 105 LEU A O 1
ATOM 838 N N . ARG A 1 106 ? -0.127 6.754 12.687 1.00 94.75 106 ARG A N 1
ATOM 839 C CA . ARG A 1 106 ? -1.202 6.083 13.426 1.00 94.75 106 ARG A CA 1
ATOM 840 C C . ARG A 1 106 ? -2.480 6.920 13.431 1.00 94.75 106 ARG A C 1
ATOM 842 O O . ARG A 1 106 ? -3.533 6.396 13.088 1.00 94.75 106 ARG A O 1
ATOM 849 N N . ALA A 1 107 ? -2.404 8.196 13.809 1.00 96.06 107 ALA A N 1
ATOM 850 C CA . ALA A 1 107 ? -3.579 9.064 13.868 1.00 96.06 107 ALA A CA 1
ATOM 851 C C . ALA A 1 107 ? -4.255 9.220 12.495 1.00 96.06 107 ALA A C 1
ATOM 853 O O . ALA A 1 107 ? -5.482 9.183 12.405 1.00 96.06 107 ALA A O 1
ATOM 854 N N . GLU A 1 108 ? -3.461 9.339 11.427 1.00 95.62 108 GLU A N 1
ATOM 855 C CA . GLU A 1 108 ? -3.964 9.376 10.052 1.00 95.62 108 GLU A CA 1
ATOM 856 C C . GLU A 1 108 ? -4.699 8.078 9.677 1.00 95.62 108 GLU A C 1
ATOM 858 O O . GLU A 1 108 ? -5.819 8.133 9.165 1.00 95.62 108 GLU A O 1
ATOM 863 N N . LEU A 1 109 ? -4.123 6.909 9.979 1.00 95.38 109 LEU A N 1
ATOM 864 C CA . LEU A 1 109 ? -4.755 5.620 9.682 1.00 95.38 109 LEU A CA 1
ATOM 865 C C . LEU A 1 109 ? -6.032 5.391 10.494 1.00 95.38 109 LEU A C 1
ATOM 867 O O . LEU A 1 109 ? -7.037 4.947 9.942 1.00 95.38 109 LEU A O 1
ATOM 871 N N . GLU A 1 110 ? -6.016 5.720 11.787 1.00 96.06 110 GLU A N 1
ATOM 872 C CA . GLU A 1 110 ? -7.201 5.631 12.644 1.00 96.06 110 GLU A CA 1
ATOM 873 C C . GLU A 1 110 ? -8.333 6.519 12.122 1.00 96.06 110 GLU A C 1
ATOM 875 O O . GLU A 1 110 ? -9.489 6.097 12.106 1.00 96.06 110 GLU A O 1
ATOM 880 N N . HIS A 1 111 ? -8.009 7.714 11.622 1.00 96.56 111 HIS A N 1
ATOM 881 C CA . HIS A 1 111 ? -8.990 8.568 10.965 1.00 96.56 111 HIS A CA 1
ATOM 882 C C . HIS A 1 111 ? -9.536 7.927 9.682 1.00 96.56 111 HIS A C 1
ATOM 884 O O . HIS A 1 111 ? -10.754 7.814 9.532 1.00 96.56 111 HIS A O 1
ATOM 890 N N . LEU A 1 112 ? -8.661 7.460 8.782 1.00 96.81 112 LEU A N 1
ATOM 891 C CA . LEU A 1 112 ? -9.058 6.848 7.508 1.00 96.81 112 LEU A CA 1
ATOM 892 C C . LEU A 1 112 ? -9.967 5.630 7.695 1.00 96.81 112 LEU A C 1
ATOM 894 O O . LEU A 1 112 ? -10.951 5.499 6.970 1.00 96.81 112 LEU A O 1
ATOM 898 N N . LYS A 1 113 ? -9.695 4.783 8.695 1.00 96.06 113 LYS A N 1
ATOM 899 C CA . LYS A 1 113 ? -10.539 3.626 9.047 1.00 96.06 113 LYS A CA 1
ATOM 900 C C . LYS A 1 113 ? -11.995 4.007 9.336 1.00 96.06 113 LYS A C 1
ATOM 902 O O . LYS A 1 113 ? -12.889 3.208 9.078 1.00 96.06 113 LYS A O 1
ATOM 907 N N . GLN A 1 114 ? -12.238 5.212 9.852 1.00 96.25 114 GLN A N 1
ATOM 908 C CA . GLN A 1 114 ? -13.579 5.697 10.195 1.00 96.25 114 GLN A CA 1
ATOM 909 C C . GLN A 1 114 ? -14.266 6.449 9.045 1.00 96.25 114 GLN A C 1
ATOM 911 O O . GLN A 1 114 ? -15.474 6.692 9.102 1.00 96.25 114 GLN A O 1
ATOM 916 N N . VAL A 1 115 ? -13.534 6.811 7.985 1.00 96.25 115 VAL A N 1
ATOM 917 C CA . VAL A 1 115 ? -14.102 7.497 6.818 1.00 96.25 115 VAL A CA 1
ATOM 918 C C . VAL A 1 115 ? -15.008 6.539 6.039 1.00 96.25 115 VAL A C 1
ATOM 920 O O . VAL A 1 115 ? -14.622 5.434 5.669 1.00 96.25 115 VAL A O 1
ATOM 923 N N . MET A 1 116 ? -16.223 6.977 5.716 1.00 92.69 116 MET A N 1
ATOM 924 C CA . MET A 1 116 ? -17.072 6.302 4.727 1.00 92.69 116 MET A CA 1
ATOM 925 C C . MET A 1 116 ? -16.552 6.706 3.339 1.00 92.69 116 MET A C 1
ATOM 927 O O . MET A 1 116 ? -16.496 7.908 3.083 1.00 92.69 116 MET A O 1
ATOM 931 N N . PRO A 1 117 ? -16.123 5.798 2.439 1.00 95.00 117 PRO A N 1
ATOM 932 C CA . PRO A 1 117 ? -16.503 4.387 2.276 1.00 95.00 117 PRO A CA 1
ATOM 933 C C . PRO A 1 117 ? -15.528 3.341 2.847 1.00 95.00 117 PRO A C 1
ATOM 935 O O . PRO A 1 117 ? -15.839 2.153 2.801 1.00 95.00 117 PRO A O 1
ATOM 938 N N . VAL A 1 118 ? -14.365 3.750 3.360 1.00 96.81 118 VAL A N 1
ATOM 939 C CA . VAL A 1 118 ? -13.310 2.844 3.851 1.00 96.81 118 VAL A CA 1
ATOM 940 C C . VAL A 1 118 ? -13.849 1.893 4.910 1.00 96.81 118 VAL A C 1
ATOM 942 O O . VAL A 1 118 ? 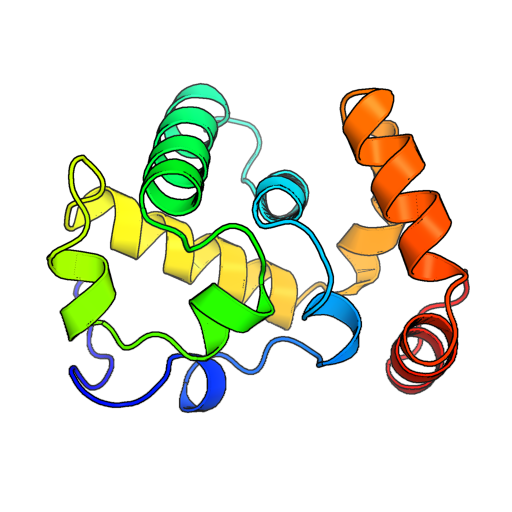-13.666 0.686 4.789 1.00 96.81 118 VAL A O 1
ATOM 945 N N . ARG A 1 119 ? -14.573 2.420 5.902 1.00 97.19 119 ARG A N 1
ATOM 946 C CA . ARG A 1 119 ? -15.134 1.617 6.994 1.00 97.19 119 ARG A CA 1
ATOM 947 C C . ARG A 1 119 ? -16.022 0.472 6.501 1.00 97.19 119 ARG A C 1
ATOM 949 O O . ARG A 1 119 ? -15.906 -0.644 6.991 1.00 97.19 119 ARG A O 1
ATOM 956 N N . LEU A 1 120 ? -16.886 0.738 5.516 1.00 97.19 120 LEU A N 1
ATOM 957 C CA . LEU A 1 120 ? -17.749 -0.292 4.926 1.00 97.19 120 LEU A CA 1
ATOM 958 C C . LEU A 1 120 ? -16.928 -1.348 4.193 1.00 97.19 120 LEU A C 1
ATOM 960 O O . LEU A 1 120 ? -17.168 -2.532 4.364 1.00 97.19 120 LEU A O 1
ATOM 964 N N . GLN A 1 121 ? -15.924 -0.925 3.427 1.00 97.50 121 GLN A N 1
ATOM 965 C CA . GLN A 1 121 ? -15.077 -1.849 2.676 1.00 97.50 121 GLN A CA 1
ATOM 966 C C . GLN A 1 121 ? -14.184 -2.703 3.584 1.00 97.50 121 GLN A C 1
ATOM 968 O O . GLN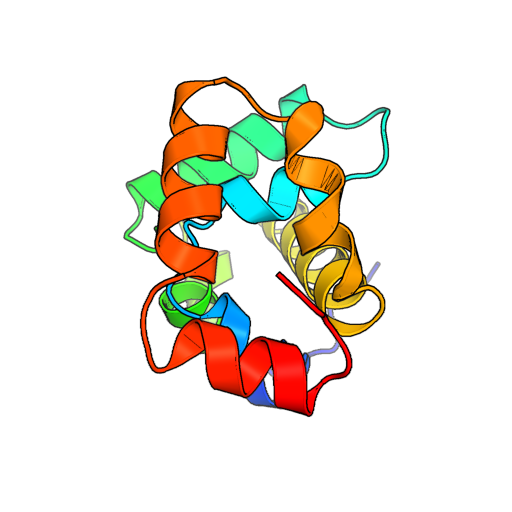 A 1 121 ? -13.863 -3.828 3.215 1.00 97.50 121 GLN A O 1
ATOM 973 N N . LEU A 1 122 ? -13.778 -2.183 4.749 1.00 97.06 122 LEU A N 1
ATOM 974 C CA . LEU A 1 122 ? -13.102 -2.963 5.789 1.00 97.06 122 LEU A CA 1
ATOM 975 C C . LEU A 1 122 ? -14.052 -4.008 6.385 1.00 97.06 122 LEU A C 1
ATOM 977 O O . LEU A 1 122 ? -13.685 -5.177 6.482 1.00 97.06 122 LEU A O 1
ATOM 981 N N . LEU A 1 123 ? -15.293 -3.619 6.690 1.00 96.75 123 LEU A N 1
ATOM 982 C CA . LEU A 1 123 ? -16.308 -4.548 7.185 1.00 96.75 123 LEU A CA 1
ATOM 983 C C . LEU A 1 123 ? -16.634 -5.650 6.161 1.00 96.75 123 LEU A C 1
ATOM 985 O O . LEU A 1 123 ? -16.730 -6.816 6.535 1.00 96.75 123 LEU A O 1
ATOM 989 N N . ASP A 1 124 ? -16.727 -5.304 4.873 1.00 96.81 124 ASP A N 1
ATOM 990 C CA . ASP A 1 124 ? -16.988 -6.249 3.775 1.00 96.81 124 ASP A CA 1
ATOM 991 C C . ASP A 1 124 ? -15.905 -7.336 3.653 1.00 96.81 124 ASP A C 1
ATOM 993 O O . ASP A 1 124 ? -16.180 -8.437 3.174 1.00 96.81 124 ASP A O 1
ATOM 997 N N . ILE A 1 125 ? -14.675 -7.044 4.095 1.00 95.31 125 ILE A N 1
ATOM 998 C CA . ILE A 1 125 ? -13.564 -8.008 4.144 1.00 95.31 125 ILE A CA 1
ATOM 999 C C . ILE A 1 125 ? -13.341 -8.594 5.549 1.00 95.31 125 ILE A C 1
ATOM 1001 O O . ILE A 1 125 ? -12.317 -9.230 5.787 1.00 95.31 125 ILE A O 1
ATOM 1005 N N . GLY A 1 126 ? -14.297 -8.413 6.468 1.00 95.81 126 GLY A N 1
ATOM 1006 C CA . GLY A 1 126 ? -14.293 -9.016 7.805 1.00 95.81 126 GLY A CA 1
ATOM 1007 C C . GLY A 1 126 ? -13.468 -8.273 8.857 1.00 95.81 126 GLY A C 1
ATOM 1008 O O . GLY A 1 126 ? -13.087 -8.876 9.858 1.00 95.81 126 GLY A O 1
ATOM 1009 N N . ILE A 1 127 ? -13.169 -6.988 8.645 1.00 95.88 127 ILE A N 1
ATOM 1010 C CA . ILE A 1 127 ? -12.380 -6.164 9.568 1.00 95.88 127 ILE A CA 1
ATOM 1011 C C . ILE A 1 127 ? -13.286 -5.152 10.268 1.00 95.88 127 ILE A C 1
ATOM 1013 O O . ILE A 1 127 ? -13.812 -4.226 9.650 1.00 95.88 127 ILE A O 1
ATOM 1017 N N . GLU A 1 128 ? -13.419 -5.303 11.583 1.00 93.50 128 GLU A N 1
ATOM 1018 C CA . GLU A 1 128 ? -14.184 -4.399 12.442 1.00 93.50 128 GLU A CA 1
ATOM 1019 C C . GLU A 1 128 ? -13.267 -3.319 13.042 1.00 93.50 128 GLU A C 1
ATOM 1021 O O . GLU A 1 128 ? -12.256 -3.631 13.676 1.00 93.50 128 GLU A O 1
ATOM 1026 N N . VAL A 1 129 ? -13.616 -2.043 12.818 1.00 87.25 129 VAL A N 1
ATOM 1027 C CA . VAL A 1 129 ? -12.873 -0.841 13.256 1.00 87.25 129 VAL A CA 1
ATOM 1028 C C . VAL A 1 129 ? -13.755 0.189 13.946 1.00 87.25 129 VAL A C 1
ATOM 1030 O O . VAL A 1 129 ? -14.972 0.272 13.638 1.00 87.25 129 VAL A O 1
#

Foldseek 3Di:
DDDPDDQAAFQCVVQVQQPLQQAAFLCLLVLLDDPVCVVVLVQLSVLCVVVVNGGPNSNRRDGNNVQCVRPSCHPVSVVVSNSSSNSCSVCVVSLVVLVPDDPVSSVVSVVSCPDPPSVVSCVVVPHHD

Sequence (129 aa):
MEISLPHDIPLLVSIPVAKAFYPFPIYFLRLAAPAPYDKSISRILNSLNENNYSSIDKVQNATIGELRRVRNFGEKGLVILLELLQTLSRQPELVLETDKLDPSLRAELEHLKQVMPVRLQLLDIGIEV

Radius of gyration: 14.03 Å; chains: 1; bounding box: 34×25×36 Å

pLDDT: mean 91.96, std 8.13, range [54.25, 98.19]

Organism: NCBI:txid682956